Protein AF-O31479-F1 (afdb_monomer)

Foldseek 3Di:
DPPVVVVVVVVVVVLVVQLVVCVVVVDDSVVSNVVVCVVVVPDDPVNVVVVVVVVVVVVVVVVVVVVVVVVPD

Mean predicted aligned error: 6.44 Å

Radius of gyration: 16.67 Å; Cα contacts (8 Å, |Δi|>4): 15; chains: 1; bounding box: 34×29×43 Å

Nearest PDB structures (foldseek):
  6oo7-assembly1_D  TM=4.274E-01  e=8.098E+00  Oryctolagus cuniculus

Solvent-accessible surface area (backbone atoms only — not comparable to full-atom values): 4117 Å² total; per-residue (Å²): 119,66,64,67,56,49,52,53,50,51,51,52,51,51,51,52,51,52,35,48,51,34,38,74,75,68,38,52,70,69,54,18,51,48,54,68,52,43,63,65,69,73,52,49,72,69,55,53,53,52,51,50,54,51,51,52,51,52,52,51,52,52,49,51,53,55,54,52,52,72,73,58,130

Secondary structure (DSSP, 8-state):
-HHHHHHHHHHHHHHHHHHHHHHHTT--HHHHHHHHHHHHHHS-HHHHHHHHHHHHHHHHHHHHHHHHHHH--

InterPro domains:
  IPR058725 YczF [PF26310] (1-66)

Organism: Bacillus subtilis (strain 168) (NCBI:txid224308)

Structure (mmCIF, N/CA/C/O backbone):
data_AF-O31479-F1
#
_entry.id   AF-O31479-F1
#
loop_
_atom_site.group_PDB
_atom_site.id
_atom_site.type_symbol
_atom_site.label_atom_id
_atom_site.label_alt_id
_atom_site.label_comp_id
_atom_site.label_asym_id
_atom_site.label_entity_id
_atom_site.label_seq_id
_atom_site.pdbx_PDB_ins_code
_atom_site.Cartn_x
_atom_site.Cartn_y
_atom_site.Cartn_z
_atom_site.occupancy
_atom_site.B_iso_or_equiv
_atom_site.auth_seq_id
_atom_site.auth_comp_id
_atom_site.auth_asym_id
_atom_site.auth_atom_id
_atom_site.pdbx_PDB_model_num
ATOM 1 N N . MET A 1 1 ? 14.388 -3.700 -13.781 1.00 61.75 1 MET A N 1
ATOM 2 C CA . MET A 1 1 ? 12.915 -3.866 -13.732 1.00 61.75 1 MET A CA 1
ATOM 3 C C . MET A 1 1 ? 12.442 -5.191 -13.140 1.00 61.75 1 MET A C 1
ATOM 5 O O . MET A 1 1 ? 11.285 -5.241 -12.766 1.00 61.75 1 MET A O 1
ATOM 9 N N . LYS A 1 2 ? 13.271 -6.239 -12.999 1.00 67.75 2 LYS A N 1
ATOM 10 C CA . LYS A 1 2 ? 12.771 -7.516 -12.463 1.00 67.75 2 LYS A CA 1
ATOM 11 C C . LYS A 1 2 ? 12.401 -7.424 -10.978 1.00 67.75 2 LYS A C 1
ATOM 13 O O . LYS A 1 2 ? 11.287 -7.765 -10.628 1.00 67.75 2 LYS A O 1
ATOM 18 N N . ILE A 1 3 ? 13.284 -6.886 -10.130 1.00 78.50 3 ILE A N 1
ATOM 19 C CA . ILE A 1 3 ? 13.084 -7.006 -8.680 1.00 78.50 3 ILE A CA 1
ATOM 20 C C . ILE A 1 3 ? 11.912 -6.173 -8.150 1.00 78.50 3 ILE A C 1
ATOM 22 O O . ILE A 1 3 ? 11.036 -6.757 -7.549 1.00 78.50 3 ILE A O 1
ATOM 26 N N . LEU A 1 4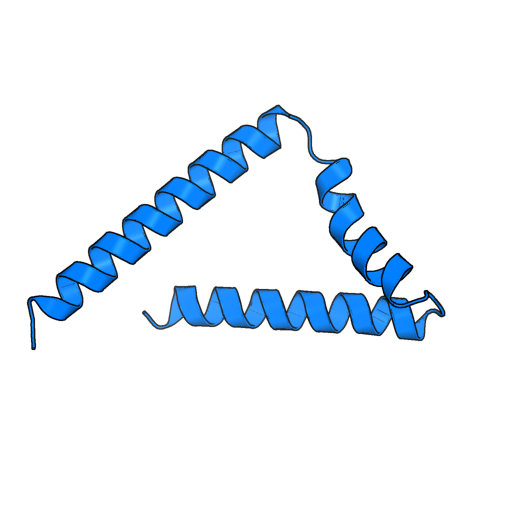 ? 11.808 -4.870 -8.456 1.00 75.56 4 LEU A N 1
ATOM 27 C CA . LEU A 1 4 ? 10.719 -4.016 -7.941 1.00 75.56 4 LEU A CA 1
ATOM 28 C C . LEU A 1 4 ? 9.325 -4.493 -8.368 1.00 75.56 4 LEU A C 1
ATOM 30 O O . LEU A 1 4 ? 8.416 -4.531 -7.546 1.00 75.56 4 LEU A O 1
ATOM 34 N N . GLY A 1 5 ? 9.163 -4.887 -9.637 1.00 78.69 5 GLY A N 1
ATOM 35 C CA . GLY A 1 5 ? 7.899 -5.446 -10.122 1.00 78.69 5 GLY A CA 1
ATOM 36 C C . GLY A 1 5 ? 7.558 -6.765 -9.428 1.00 78.69 5 GLY A C 1
ATOM 37 O O . GLY A 1 5 ? 6.420 -6.964 -9.014 1.00 78.69 5 GLY A O 1
ATOM 38 N N . VAL A 1 6 ? 8.560 -7.626 -9.226 1.00 84.62 6 VAL A N 1
ATOM 39 C CA . VAL A 1 6 ? 8.408 -8.879 -8.475 1.00 84.62 6 VAL A CA 1
ATOM 40 C C . VAL A 1 6 ? 8.098 -8.606 -7.002 1.00 84.62 6 VAL A C 1
ATOM 42 O O . VAL A 1 6 ? 7.216 -9.250 -6.456 1.00 84.62 6 VAL A O 1
ATOM 45 N N . THR A 1 7 ? 8.735 -7.623 -6.365 1.00 85.38 7 THR A N 1
ATOM 46 C CA . THR A 1 7 ? 8.454 -7.223 -4.980 1.00 85.38 7 THR A CA 1
ATOM 47 C C . THR A 1 7 ? 7.023 -6.722 -4.837 1.00 85.38 7 THR A C 1
ATOM 49 O O . THR A 1 7 ? 6.322 -7.164 -3.934 1.00 85.38 7 THR A O 1
ATOM 52 N N . GLY A 1 8 ? 6.559 -5.855 -5.743 1.00 86.00 8 GLY A N 1
ATOM 53 C CA . GLY A 1 8 ? 5.173 -5.385 -5.745 1.00 86.00 8 GLY A CA 1
ATOM 54 C C . GLY A 1 8 ? 4.174 -6.526 -5.946 1.00 86.00 8 GLY A C 1
ATOM 55 O O . GLY A 1 8 ? 3.183 -6.611 -5.226 1.00 86.00 8 GLY A O 1
ATOM 56 N N . PHE A 1 9 ? 4.466 -7.446 -6.866 1.00 88.62 9 PHE A N 1
ATOM 57 C CA . PHE A 1 9 ? 3.641 -8.633 -7.086 1.00 88.62 9 PHE A CA 1
ATOM 58 C C . PHE A 1 9 ? 3.588 -9.537 -5.848 1.00 88.62 9 PHE A C 1
ATOM 60 O O . PHE A 1 9 ? 2.504 -9.905 -5.405 1.00 88.62 9 PHE A O 1
ATOM 67 N N . ILE A 1 10 ? 4.743 -9.832 -5.241 1.00 93.31 10 ILE A N 1
ATOM 68 C CA . ILE A 1 10 ? 4.833 -10.625 -4.011 1.00 93.31 10 ILE A CA 1
ATOM 69 C C . ILE A 1 10 ? 4.051 -9.948 -2.882 1.00 93.31 10 ILE A C 1
ATOM 71 O O . ILE A 1 10 ? 3.302 -10.627 -2.190 1.00 93.31 10 ILE A O 1
ATOM 75 N N . LEU A 1 11 ? 4.159 -8.625 -2.719 1.00 90.75 11 LEU A N 1
ATOM 76 C CA . LEU A 1 11 ? 3.386 -7.881 -1.719 1.00 90.75 11 LEU A CA 1
ATOM 77 C C . LEU A 1 11 ? 1.875 -8.037 -1.928 1.00 90.75 11 LEU A C 1
ATOM 79 O O . LEU A 1 11 ? 1.156 -8.298 -0.967 1.00 90.75 11 LEU A O 1
ATOM 83 N N . ILE A 1 12 ? 1.393 -7.935 -3.169 1.00 92.12 12 ILE A N 1
ATOM 84 C CA . ILE A 1 12 ? -0.029 -8.141 -3.486 1.00 92.12 12 ILE A CA 1
ATOM 85 C C . ILE A 1 12 ? -0.450 -9.579 -3.168 1.00 92.12 12 ILE A C 1
ATOM 87 O O . ILE A 1 12 ? -1.493 -9.782 -2.547 1.00 92.12 12 ILE A O 1
ATOM 91 N N . CYS A 1 13 ? 0.357 -10.575 -3.541 1.00 95.19 13 CYS A N 1
ATOM 92 C CA . CYS A 1 13 ? 0.082 -11.974 -3.214 1.00 95.19 13 CYS A CA 1
ATOM 93 C C . CYS A 1 13 ? 0.023 -12.204 -1.700 1.00 95.19 13 CYS A C 1
ATOM 95 O O . CYS A 1 13 ? -0.894 -12.868 -1.226 1.00 95.19 13 CYS A O 1
ATOM 97 N N . LEU A 1 14 ? 0.957 -11.633 -0.936 1.00 94.12 14 LEU A N 1
ATOM 98 C CA . LEU A 1 14 ? 0.976 -11.745 0.523 1.00 94.12 14 LEU A CA 1
ATOM 99 C C . LEU A 1 14 ? -0.262 -11.104 1.155 1.00 94.12 14 LEU A C 1
ATOM 101 O O . LEU A 1 14 ? -0.872 -11.709 2.032 1.00 94.12 14 LEU A O 1
ATOM 105 N N . LEU A 1 15 ? -0.678 -9.927 0.680 1.00 92.19 15 LEU A N 1
ATOM 106 C CA . LEU A 1 15 ? -1.908 -9.280 1.144 1.00 92.19 15 LEU A CA 1
ATOM 107 C C . LEU A 1 15 ? -3.150 -10.113 0.808 1.00 92.19 15 LEU A C 1
ATOM 109 O O . LEU A 1 15 ? -4.023 -10.273 1.656 1.00 92.19 15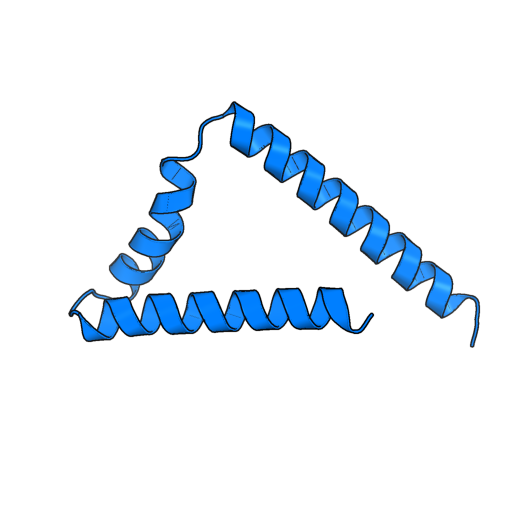 LEU A O 1
ATOM 113 N N . ALA A 1 16 ? -3.217 -10.683 -0.398 1.00 94.12 16 ALA A N 1
ATOM 114 C CA . ALA A 1 16 ? -4.320 -11.549 -0.801 1.00 94.12 16 ALA A CA 1
ATOM 115 C C . ALA A 1 16 ? -4.392 -12.818 0.061 1.00 94.12 16 ALA A C 1
ATOM 117 O O . ALA A 1 16 ? -5.473 -13.184 0.517 1.00 94.12 16 ALA A O 1
ATOM 118 N N . ILE A 1 17 ? -3.248 -13.455 0.331 1.00 95.31 17 ILE A N 1
ATOM 119 C CA . ILE A 1 17 ? -3.164 -14.616 1.226 1.00 95.31 17 ILE A CA 1
ATOM 120 C C . ILE A 1 17 ? -3.580 -14.223 2.645 1.00 95.31 17 ILE A C 1
ATOM 122 O O . ILE A 1 17 ? -4.358 -14.943 3.257 1.00 95.31 17 ILE A O 1
ATOM 126 N N . SER A 1 18 ? -3.123 -13.080 3.157 1.00 93.88 18 SER A N 1
ATOM 127 C CA . SER A 1 18 ? -3.480 -12.605 4.499 1.00 93.88 18 SER A CA 1
ATOM 128 C C . SER A 1 18 ? -4.989 -12.381 4.645 1.00 93.88 18 SER A C 1
ATOM 130 O O . SER A 1 18 ? -5.617 -12.899 5.566 1.00 93.88 18 SER A O 1
ATOM 132 N N . VAL A 1 19 ? -5.606 -11.700 3.675 1.00 94.00 19 VAL A N 1
ATOM 133 C CA . VAL A 1 19 ? -7.063 -11.498 3.645 1.00 94.00 19 VAL A CA 1
ATOM 134 C C . VAL A 1 19 ? -7.804 -12.832 3.525 1.00 94.00 19 VAL A C 1
ATOM 136 O O . VAL A 1 19 ? -8.810 -13.034 4.202 1.00 94.00 19 VAL A O 1
ATOM 139 N N . LEU A 1 20 ? -7.310 -13.759 2.701 1.00 94.50 20 LEU A N 1
ATOM 140 C CA . LEU A 1 20 ? -7.898 -15.090 2.569 1.00 94.50 20 LEU A CA 1
ATOM 141 C C . LEU A 1 20 ? -7.828 -15.870 3.890 1.00 94.50 20 LEU A C 1
ATOM 143 O O . LEU A 1 20 ? -8.809 -16.500 4.273 1.00 94.50 20 LEU A O 1
ATOM 147 N N . MET A 1 21 ? -6.702 -15.806 4.601 1.00 94.81 21 MET A N 1
ATOM 148 C CA . MET A 1 21 ? -6.534 -16.451 5.904 1.00 94.81 21 MET A CA 1
ATOM 149 C C . MET A 1 21 ? -7.489 -15.876 6.949 1.00 94.81 21 MET A C 1
ATOM 151 O O . MET A 1 21 ? -8.112 -16.646 7.679 1.00 94.81 21 MET A O 1
ATOM 155 N N . ASP A 1 22 ? -7.667 -14.557 6.981 1.00 93.50 22 ASP A N 1
ATOM 156 C CA . ASP A 1 22 ? -8.663 -13.920 7.847 1.00 93.50 22 ASP A CA 1
ATOM 157 C C . ASP A 1 22 ? -10.081 -14.412 7.499 1.00 93.50 22 ASP A C 1
ATOM 159 O O . 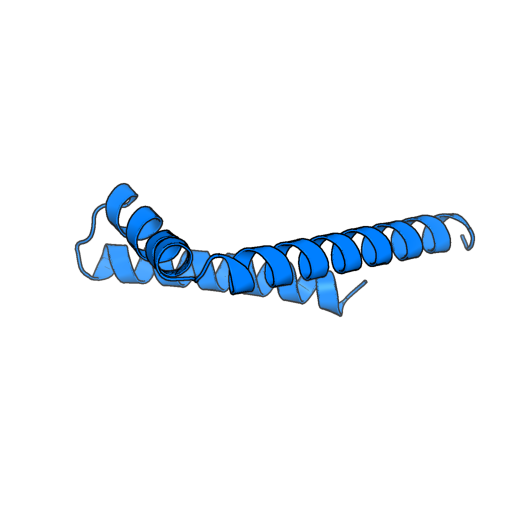ASP A 1 22 ? -10.873 -14.743 8.383 1.00 93.50 22 ASP A O 1
ATOM 163 N N . MET A 1 23 ? -10.408 -14.549 6.211 1.00 93.81 23 MET A N 1
ATOM 164 C CA . MET A 1 23 ? -11.701 -15.105 5.798 1.00 93.81 23 MET A CA 1
ATOM 165 C C . MET A 1 23 ? -11.880 -16.572 6.214 1.00 93.81 23 MET A C 1
ATOM 167 O O . MET A 1 23 ? -12.963 -16.947 6.664 1.00 93.81 23 MET A O 1
ATOM 171 N N . LEU A 1 24 ? -10.828 -17.393 6.130 1.00 94.38 24 LEU A N 1
ATOM 172 C CA . LEU A 1 24 ? -10.844 -18.786 6.600 1.00 94.38 24 LEU A CA 1
ATOM 173 C C . LEU A 1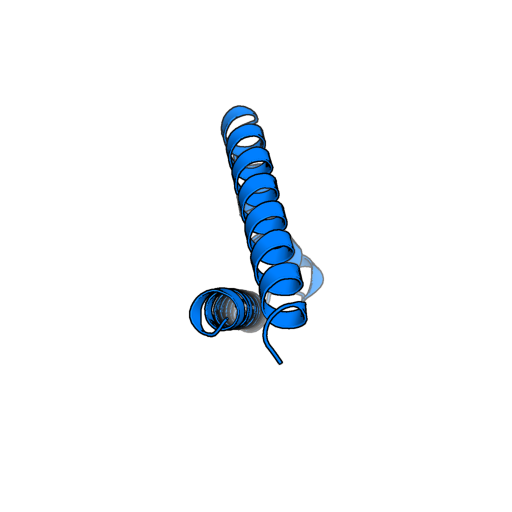 24 ? -11.018 -18.892 8.122 1.00 94.38 24 LEU A C 1
ATOM 175 O O . LEU A 1 24 ? -11.610 -19.854 8.602 1.00 94.38 24 LEU A O 1
ATOM 179 N N . GLN A 1 25 ? -10.561 -17.892 8.877 1.00 92.75 25 GLN A N 1
ATOM 180 C CA . GLN A 1 25 ? -10.800 -17.778 10.320 1.00 92.75 25 GLN A CA 1
ATOM 181 C C . GLN A 1 25 ? -12.222 -17.290 10.663 1.00 92.75 25 GLN A C 1
ATOM 183 O O . GLN A 1 25 ? -12.560 -17.157 11.838 1.00 92.75 25 GLN A O 1
ATOM 188 N N . GLY A 1 26 ? -13.073 -17.033 9.662 1.00 92.44 26 GLY A N 1
ATOM 189 C CA . GLY A 1 26 ? -14.466 -16.618 9.843 1.00 92.44 26 GLY A CA 1
ATOM 190 C C . GLY A 1 26 ? -14.681 -15.103 9.865 1.00 92.44 26 GLY A C 1
ATOM 191 O O . GLY A 1 26 ? -15.797 -14.647 10.132 1.00 92.44 26 GLY A O 1
ATOM 192 N N . PHE A 1 27 ? -13.656 -14.296 9.571 1.00 90.12 27 PHE A N 1
ATOM 193 C CA . PHE A 1 27 ? -13.849 -12.859 9.395 1.00 90.12 27 PHE A CA 1
ATOM 194 C C . PHE A 1 27 ? -14.585 -12.575 8.081 1.00 90.12 27 PHE A C 1
ATOM 196 O O . PHE A 1 27 ? -14.327 -13.179 7.042 1.00 90.12 27 PHE A O 1
ATOM 203 N N . SER A 1 28 ? -15.501 -11.603 8.100 1.00 91.81 28 SER A N 1
ATOM 204 C CA . SER A 1 28 ? -16.082 -11.097 6.855 1.00 91.81 28 SER A CA 1
ATOM 205 C C . SER A 1 28 ? -15.014 -10.377 6.031 1.00 91.81 28 SER A C 1
ATOM 207 O O . SER A 1 28 ? -14.079 -9.807 6.591 1.00 91.81 28 SER A O 1
ATOM 209 N N . LEU A 1 29 ? -15.176 -10.333 4.706 1.00 88.19 29 LEU A N 1
ATOM 210 C CA . LEU A 1 29 ? -14.209 -9.703 3.799 1.00 88.19 29 LEU A CA 1
ATOM 211 C C . LEU A 1 29 ? -13.870 -8.260 4.215 1.00 88.19 29 LEU A C 1
ATOM 213 O O . LEU A 1 29 ? -12.702 -7.885 4.273 1.00 88.19 29 LEU A O 1
ATOM 217 N N . THR A 1 30 ? -14.873 -7.467 4.602 1.00 90.81 30 THR A N 1
ATOM 218 C CA . THR A 1 30 ? -14.663 -6.097 5.097 1.00 90.81 30 THR A CA 1
ATOM 219 C C . THR A 1 30 ? -13.814 -6.067 6.367 1.00 90.81 30 THR A C 1
ATOM 221 O O . THR A 1 30 ? -12.937 -5.215 6.494 1.00 90.81 30 THR A O 1
ATOM 224 N N . LYS A 1 31 ? -14.044 -6.999 7.304 1.00 90.25 31 LYS A N 1
ATOM 225 C CA . LYS A 1 31 ? -13.253 -7.098 8.537 1.00 90.25 31 LYS A CA 1
ATOM 226 C C . LYS A 1 31 ? -11.834 -7.590 8.261 1.00 90.25 31 LYS A C 1
ATOM 228 O O . LYS A 1 31 ? -10.921 -7.051 8.863 1.00 90.25 31 LYS A O 1
ATOM 233 N N . ALA A 1 32 ? -11.646 -8.533 7.341 1.00 91.81 32 ALA A N 1
ATOM 234 C CA . ALA A 1 32 ? -10.332 -9.033 6.935 1.00 91.81 32 ALA A CA 1
ATOM 235 C C . ALA A 1 32 ? -9.469 -7.923 6.312 1.00 91.81 32 ALA A C 1
ATOM 237 O O . ALA A 1 32 ? -8.326 -7.696 6.710 1.00 91.81 32 ALA A O 1
ATOM 238 N N . VAL A 1 33 ? -10.037 -7.148 5.382 1.00 89.38 33 VAL A N 1
ATOM 239 C CA . VAL A 1 33 ? -9.337 -5.997 4.788 1.00 89.38 33 VAL A CA 1
ATOM 240 C C . VAL A 1 33 ? -9.051 -4.929 5.845 1.00 89.38 33 VAL A C 1
ATOM 242 O O . VAL A 1 33 ? -7.943 -4.397 5.903 1.00 89.38 33 VAL A O 1
ATOM 245 N N . TYR A 1 34 ? -10.023 -4.632 6.711 1.00 88.62 34 TYR A N 1
ATOM 246 C CA . TYR A 1 34 ? -9.834 -3.668 7.793 1.00 88.62 34 TYR A CA 1
ATOM 247 C C . TYR A 1 34 ? -8.766 -4.117 8.800 1.00 88.62 34 TYR A C 1
ATOM 249 O O . TYR A 1 34 ? -7.973 -3.292 9.239 1.00 88.62 34 TYR A O 1
ATOM 257 N N . ASN A 1 35 ? -8.713 -5.408 9.130 1.00 87.38 35 ASN A N 1
ATOM 258 C CA . ASN A 1 35 ? -7.709 -6.007 10.006 1.00 87.38 35 ASN A CA 1
ATOM 259 C C . ASN A 1 35 ? -6.302 -5.826 9.424 1.00 87.38 35 ASN A C 1
ATOM 261 O O . ASN A 1 35 ? -5.429 -5.270 10.085 1.00 87.38 35 ASN A O 1
ATOM 265 N N . ASN A 1 36 ? -6.119 -6.160 8.144 1.00 85.88 36 ASN A N 1
ATOM 266 C CA . ASN A 1 36 ? -4.853 -5.954 7.437 1.00 85.88 36 ASN A CA 1
ATOM 267 C C . ASN A 1 36 ? -4.451 -4.470 7.354 1.00 85.88 36 ASN A C 1
ATOM 269 O O . ASN A 1 36 ? -3.276 -4.131 7.487 1.00 85.88 36 ASN A O 1
ATOM 273 N N . MET A 1 37 ? -5.415 -3.560 7.192 1.00 83.25 37 MET A N 1
ATOM 274 C CA . MET A 1 37 ? -5.147 -2.118 7.253 1.00 83.25 37 MET A CA 1
ATOM 275 C C . MET A 1 37 ? -4.959 -1.590 8.683 1.00 83.25 37 MET A C 1
ATOM 277 O O . MET A 1 37 ? -4.416 -0.502 8.865 1.00 83.25 37 MET A O 1
ATOM 281 N N . SER A 1 38 ? -5.366 -2.325 9.718 1.00 82.06 38 SER A N 1
ATOM 282 C CA . SER A 1 38 ? -5.248 -1.872 11.107 1.00 82.06 38 SER A CA 1
ATOM 283 C C . SER A 1 38 ? -3.791 -1.773 11.558 1.00 82.06 38 SER A C 1
ATOM 285 O O . SER A 1 38 ? -3.476 -0.919 12.386 1.00 82.06 38 SER A O 1
ATOM 287 N N . SER A 1 39 ? -2.879 -2.561 10.979 1.00 76.19 39 SER A N 1
ATOM 288 C CA . SER A 1 39 ? -1.436 -2.408 11.220 1.00 76.19 39 SER A CA 1
ATOM 289 C C . SER A 1 39 ? -0.929 -1.010 10.843 1.00 76.19 39 SER A C 1
ATOM 291 O O . SER A 1 39 ? -0.064 -0.468 11.528 1.00 76.19 39 SER A O 1
ATOM 293 N N . PHE A 1 40 ? -1.528 -0.378 9.827 1.00 77.12 40 PHE A N 1
ATOM 294 C CA . PHE A 1 40 ? -1.228 1.006 9.446 1.00 77.12 40 PHE A CA 1
ATOM 295 C C . PHE A 1 40 ? -1.797 2.045 10.431 1.00 77.12 40 PHE A C 1
ATOM 297 O O . PHE A 1 40 ? -1.314 3.172 10.504 1.00 77.12 40 PHE A O 1
ATOM 304 N N . LYS A 1 41 ? -2.817 1.690 11.224 1.00 75.38 41 LYS A N 1
ATOM 305 C CA . LYS A 1 41 ? -3.337 2.574 12.284 1.00 75.38 41 LYS A CA 1
ATOM 306 C C . LYS A 1 41 ? -2.451 2.599 13.523 1.00 75.38 41 LYS A C 1
ATOM 308 O O . LYS A 1 41 ? -2.449 3.596 14.234 1.00 75.38 41 LYS A O 1
ATOM 313 N N . MET A 1 42 ? -1.741 1.505 13.797 1.00 79.81 42 MET A N 1
ATOM 314 C CA . MET A 1 42 ? -0.825 1.409 14.939 1.00 79.81 42 MET A CA 1
ATOM 315 C C . MET A 1 42 ? 0.516 2.102 14.679 1.00 79.81 42 MET A C 1
ATOM 317 O O . MET A 1 42 ? 1.261 2.356 15.620 1.00 79.81 42 MET A O 1
ATOM 321 N N . THR A 1 43 ? 0.821 2.407 13.418 1.00 85.38 43 THR A N 1
ATOM 322 C CA . THR A 1 43 ? 2.054 3.087 13.027 1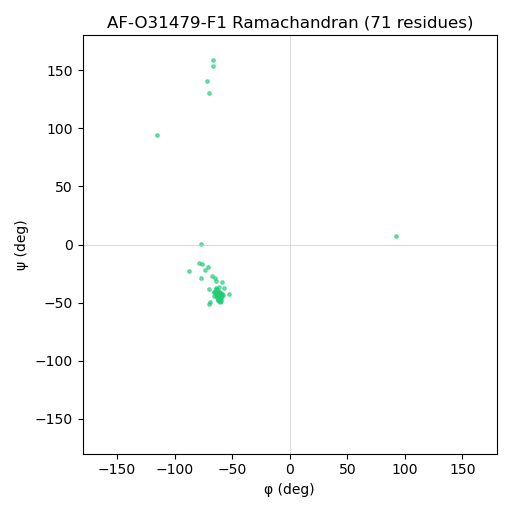.00 85.38 43 THR A CA 1
ATOM 323 C C . THR A 1 43 ? 2.014 4.538 13.491 1.00 85.38 43 THR A C 1
ATOM 325 O O . THR A 1 43 ? 1.039 5.265 13.280 1.00 85.38 43 THR A O 1
ATOM 328 N N . THR A 1 44 ? 3.085 4.965 14.144 1.00 89.62 44 THR A N 1
ATOM 329 C CA . THR A 1 44 ? 3.229 6.321 14.663 1.00 89.62 44 THR A CA 1
ATOM 330 C C . THR A 1 44 ? 3.307 7.340 13.528 1.00 89.62 44 THR A C 1
ATOM 332 O O . THR A 1 44 ? 3.678 7.035 12.393 1.00 89.62 44 THR A O 1
ATOM 335 N N . PHE A 1 45 ? 2.996 8.601 13.835 1.00 88.62 45 PHE A N 1
ATOM 336 C CA . PHE A 1 45 ? 3.089 9.686 12.856 1.00 88.62 45 PHE A CA 1
ATOM 337 C C . PHE A 1 45 ? 4.497 9.814 12.248 1.00 88.62 45 PHE A C 1
ATOM 339 O O . PHE A 1 45 ? 4.637 10.050 11.051 1.00 88.62 45 PHE A O 1
ATOM 346 N N . ALA A 1 46 ? 5.545 9.609 13.052 1.00 92.50 46 ALA A N 1
ATOM 347 C CA . ALA A 1 46 ? 6.923 9.640 12.572 1.00 92.50 46 ALA A CA 1
ATOM 348 C C . ALA A 1 46 ? 7.191 8.539 11.532 1.00 92.50 46 ALA A C 1
ATOM 350 O O . ALA A 1 46 ? 7.784 8.810 10.488 1.00 92.50 46 ALA A O 1
ATOM 351 N N . GLU A 1 47 ? 6.704 7.320 11.772 1.00 89.81 47 GLU A N 1
ATOM 352 C CA . GLU A 1 47 ? 6.825 6.212 10.819 1.00 89.81 47 GLU A CA 1
ATOM 353 C C . GLU A 1 47 ? 6.070 6.500 9.517 1.00 89.81 47 GLU A C 1
ATOM 355 O O . GLU A 1 47 ? 6.594 6.231 8.438 1.00 89.81 47 GLU A O 1
ATOM 360 N N . TRP A 1 48 ? 4.893 7.128 9.592 1.00 88.81 48 TRP A N 1
ATOM 361 C CA . TRP A 1 48 ? 4.160 7.582 8.406 1.00 88.81 48 TRP A CA 1
ATOM 362 C C . TRP A 1 48 ? 4.960 8.570 7.554 1.00 88.81 48 TRP A C 1
ATOM 364 O O . TRP A 1 48 ? 4.980 8.446 6.327 1.00 88.81 48 TRP A O 1
ATOM 374 N N . VAL A 1 49 ? 5.653 9.524 8.182 1.00 92.38 49 VAL A N 1
ATOM 375 C CA . VAL A 1 49 ? 6.516 10.481 7.472 1.00 92.38 49 VAL A CA 1
ATOM 376 C C . VAL A 1 49 ? 7.673 9.755 6.781 1.00 92.38 49 VAL A C 1
ATOM 378 O O . VAL A 1 49 ? 7.935 10.001 5.602 1.00 92.38 49 VAL A O 1
ATOM 381 N N . VAL A 1 50 ? 8.334 8.824 7.474 1.00 93.88 50 VAL A N 1
ATOM 382 C CA . VAL A 1 50 ? 9.432 8.028 6.898 1.00 93.88 50 VAL A CA 1
ATOM 383 C C . VAL A 1 50 ? 8.940 7.177 5.723 1.00 93.88 50 VAL A C 1
ATOM 385 O O . VAL A 1 50 ? 9.571 7.175 4.663 1.00 93.88 50 VAL A O 1
ATOM 388 N N . LEU A 1 51 ? 7.792 6.509 5.870 1.00 89.69 51 LEU A N 1
ATOM 389 C CA . LEU A 1 51 ? 7.162 5.731 4.800 1.00 89.69 51 LEU A CA 1
ATOM 390 C C . LEU A 1 51 ? 6.829 6.602 3.584 1.00 89.69 51 LEU A C 1
ATOM 392 O O . LEU A 1 51 ? 7.082 6.189 2.452 1.00 89.69 51 LEU A O 1
ATOM 396 N N . LEU A 1 52 ? 6.321 7.818 3.797 1.00 90.56 52 LEU A N 1
ATOM 397 C CA . LEU A 1 52 ? 6.024 8.755 2.714 1.00 90.56 52 LEU A CA 1
ATOM 398 C C . LEU A 1 52 ? 7.291 9.121 1.931 1.00 90.56 52 LEU A C 1
ATOM 400 O O . LEU A 1 52 ? 7.296 9.026 0.701 1.00 90.56 52 LEU A O 1
ATOM 404 N N . PHE A 1 53 ? 8.381 9.481 2.615 1.00 93.50 53 PHE A N 1
ATOM 405 C CA . PHE A 1 53 ? 9.657 9.766 1.948 1.00 93.50 53 PHE A CA 1
ATOM 406 C C . PHE A 1 53 ? 10.200 8.549 1.197 1.00 93.50 53 PHE A C 1
ATOM 408 O O . PHE A 1 53 ? 10.672 8.684 0.066 1.00 93.50 53 PHE A O 1
ATOM 415 N N . PHE A 1 54 ? 10.091 7.359 1.786 1.00 90.44 54 PHE A N 1
ATOM 416 C CA . PHE A 1 54 ? 10.499 6.119 1.138 1.00 90.44 54 PHE A CA 1
ATOM 417 C C . PHE A 1 54 ? 9.723 5.873 -0.166 1.00 90.44 54 PHE A C 1
ATOM 419 O O . PHE A 1 54 ? 10.332 5.622 -1.209 1.00 90.44 54 PHE A O 1
ATOM 426 N N . VAL A 1 55 ? 8.395 6.030 -0.148 1.00 90.00 55 VAL A N 1
ATOM 427 C CA . VAL A 1 55 ? 7.550 5.900 -1.348 1.00 90.00 55 VAL A CA 1
ATOM 428 C C . VAL A 1 55 ? 7.913 6.947 -2.403 1.00 90.00 55 VAL A C 1
ATOM 430 O O . VAL A 1 55 ? 8.027 6.601 -3.579 1.00 90.00 55 VAL A O 1
ATOM 433 N N . LEU A 1 56 ? 8.158 8.203 -2.017 1.00 92.38 56 LEU A N 1
ATOM 434 C CA . LEU A 1 56 ? 8.582 9.249 -2.958 1.00 92.38 56 LEU A CA 1
ATOM 435 C C . LEU A 1 56 ? 9.909 8.909 -3.648 1.00 92.38 56 LEU A C 1
ATOM 437 O O . LEU A 1 56 ? 10.028 9.072 -4.866 1.00 92.38 56 LEU A O 1
ATOM 441 N N . VAL A 1 57 ? 10.893 8.408 -2.895 1.00 90.62 57 VAL A N 1
ATOM 442 C CA . VAL A 1 57 ? 12.175 7.960 -3.458 1.00 90.62 57 VAL A CA 1
ATOM 443 C C . VAL A 1 57 ? 11.952 6.799 -4.424 1.00 90.62 57 VAL A C 1
ATOM 445 O O . VAL A 1 57 ? 12.459 6.845 -5.545 1.00 90.62 57 VAL A O 1
ATOM 448 N N . LEU A 1 58 ? 11.137 5.808 -4.054 1.00 86.50 58 LEU A N 1
ATOM 449 C CA . LEU A 1 58 ? 10.811 4.687 -4.940 1.00 86.50 58 LEU A CA 1
ATOM 450 C C . LEU A 1 58 ? 10.132 5.140 -6.237 1.00 86.50 58 LEU A C 1
ATOM 452 O O . LEU A 1 58 ? 10.505 4.678 -7.316 1.00 86.50 58 LEU A O 1
ATOM 456 N N . VAL A 1 59 ? 9.162 6.053 -6.161 1.00 88.19 59 VAL A N 1
ATOM 457 C CA . VAL A 1 59 ? 8.474 6.598 -7.343 1.00 88.19 59 VAL A CA 1
ATOM 458 C C . VAL A 1 59 ? 9.449 7.360 -8.239 1.00 88.19 59 VAL A C 1
ATOM 460 O O . VAL A 1 59 ? 9.436 7.167 -9.458 1.00 88.19 59 VAL A O 1
ATOM 463 N N . ARG A 1 60 ? 10.336 8.174 -7.657 1.00 90.00 60 ARG A N 1
ATOM 464 C CA . ARG A 1 60 ? 11.387 8.876 -8.406 1.00 90.00 60 ARG A CA 1
ATOM 465 C C . ARG A 1 60 ? 12.311 7.893 -9.123 1.00 90.00 60 ARG A C 1
ATOM 467 O O . ARG A 1 60 ? 12.547 8.063 -10.318 1.00 90.00 60 ARG A O 1
ATOM 474 N N . GLU A 1 61 ? 12.797 6.868 -8.431 1.00 85.94 61 GLU A N 1
ATOM 475 C CA . GLU A 1 61 ? 13.672 5.847 -9.020 1.00 85.94 61 GLU A CA 1
ATOM 476 C C . GLU A 1 61 ? 12.960 5.089 -10.149 1.00 85.94 61 GLU A C 1
ATOM 478 O O . GLU A 1 61 ? 13.510 4.931 -11.242 1.00 85.94 61 GLU A O 1
ATOM 483 N N . MET A 1 62 ? 11.698 4.695 -9.943 1.00 83.31 62 MET A N 1
ATOM 484 C CA . MET A 1 62 ? 10.877 4.072 -10.986 1.00 83.31 62 MET A CA 1
ATOM 485 C C . MET A 1 62 ? 10.734 4.977 -12.216 1.00 83.31 62 MET A C 1
ATOM 487 O O . MET A 1 62 ? 10.896 4.502 -13.343 1.00 83.31 62 MET A O 1
ATOM 491 N N . TYR A 1 63 ? 10.496 6.275 -12.016 1.00 86.06 63 TYR A N 1
ATOM 492 C CA . TYR A 1 63 ? 10.379 7.248 -13.100 1.00 86.06 63 TYR A CA 1
ATOM 493 C C . TYR A 1 63 ? 11.696 7.440 -13.867 1.00 86.06 63 TYR A C 1
ATOM 495 O O . TYR A 1 63 ? 11.702 7.432 -15.102 1.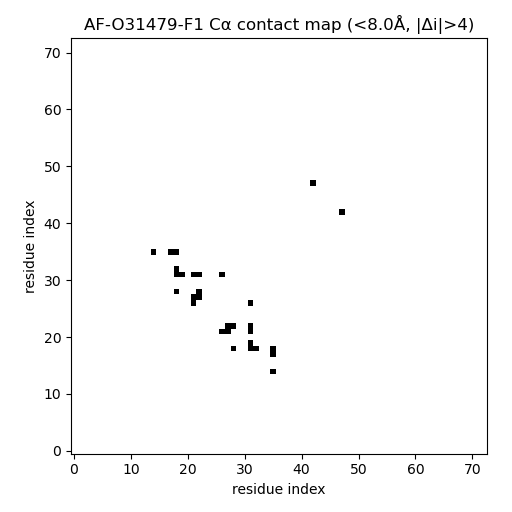00 86.06 63 TYR A O 1
ATOM 503 N N . VAL A 1 64 ? 12.826 7.558 -13.161 1.00 85.56 64 VAL A N 1
ATOM 504 C CA . VAL A 1 64 ? 14.160 7.672 -13.776 1.00 85.56 64 VAL A CA 1
ATOM 505 C C . VAL A 1 64 ? 14.479 6.425 -14.602 1.00 85.56 64 VAL A C 1
ATOM 507 O O . VAL A 1 64 ? 14.890 6.544 -15.757 1.00 85.56 64 VAL A O 1
ATOM 510 N N . ILE A 1 65 ? 14.229 5.229 -14.063 1.00 79.94 65 ILE A N 1
ATOM 511 C CA . ILE A 1 65 ? 14.465 3.960 -14.768 1.00 79.94 65 ILE A CA 1
ATOM 512 C C . ILE A 1 65 ? 13.561 3.838 -16.001 1.00 79.94 65 ILE A C 1
ATOM 514 O O . ILE A 1 65 ? 14.030 3.428 -17.068 1.00 79.94 65 ILE A O 1
ATOM 518 N N . TYR A 1 66 ? 12.280 4.199 -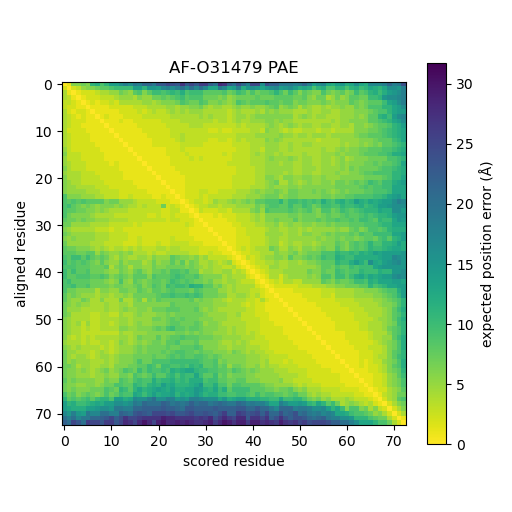15.878 1.00 81.38 66 TYR A N 1
ATOM 519 C CA . TYR A 1 66 ? 11.335 4.195 -16.995 1.00 81.38 66 TYR A CA 1
ATOM 520 C C . TYR A 1 66 ? 11.798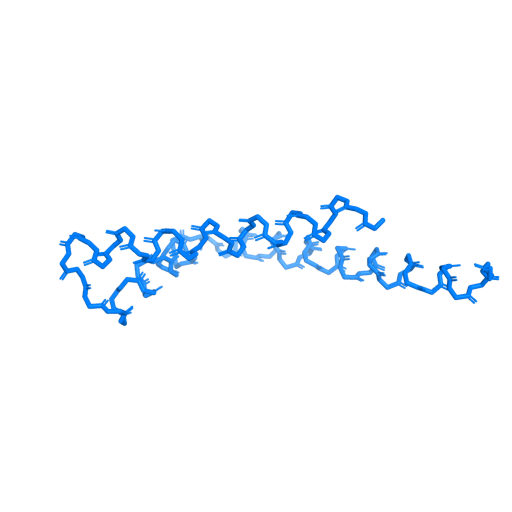 5.129 -18.122 1.00 81.38 66 TYR A C 1
ATOM 522 O O . TYR A 1 66 ? 11.835 4.730 -19.289 1.00 81.38 66 TYR A O 1
ATOM 530 N N . LYS A 1 67 ? 12.250 6.342 -17.777 1.00 83.31 67 LYS A N 1
ATOM 531 C CA . LYS A 1 67 ? 12.780 7.310 -18.746 1.00 83.31 67 LYS A CA 1
ATOM 532 C C . LYS A 1 67 ? 14.085 6.836 -19.396 1.00 83.31 67 LYS A C 1
ATOM 534 O O . LYS A 1 67 ? 14.236 6.983 -20.607 1.00 83.31 67 LYS A O 1
ATOM 539 N N . SER A 1 68 ? 14.999 6.235 -18.633 1.00 79.25 68 SER A N 1
ATOM 540 C CA . SER A 1 68 ? 16.270 5.709 -19.158 1.00 79.25 68 SER A CA 1
ATOM 541 C C . SER A 1 68 ? 16.068 4.566 -20.151 1.00 79.25 68 SER A C 1
ATOM 543 O O . SER A 1 68 ? 16.753 4.522 -21.170 1.00 79.25 68 SER A O 1
ATOM 545 N N . LYS A 1 69 ? 15.085 3.685 -19.923 1.00 71.38 69 LYS A N 1
ATOM 546 C CA . LYS A 1 69 ? 14.732 2.635 -20.895 1.00 71.38 69 LYS A CA 1
ATOM 547 C C . LYS A 1 69 ? 14.195 3.183 -22.211 1.00 71.38 69 LYS A C 1
ATOM 549 O O . LYS A 1 69 ? 14.438 2.582 -23.242 1.00 71.38 69 LYS A O 1
ATOM 554 N N . LYS A 1 70 ? 13.510 4.328 -22.197 1.00 64.62 70 LYS A N 1
ATOM 555 C CA . LYS A 1 70 ? 13.054 4.970 -23.438 1.00 64.62 70 LYS A CA 1
ATOM 556 C C . LYS A 1 70 ? 14.210 5.581 -24.244 1.00 64.62 70 LYS A C 1
ATOM 558 O O . LYS A 1 70 ? 14.040 5.852 -25.426 1.00 64.62 70 LYS A O 1
ATOM 563 N N . LYS A 1 71 ? 15.366 5.830 -23.614 1.00 58.94 71 LYS A N 1
ATOM 564 C CA . LYS A 1 71 ? 16.528 6.448 -24.268 1.00 58.94 71 LYS A CA 1
ATOM 565 C C . LYS A 1 71 ? 17.455 5.434 -24.950 1.00 58.94 71 LYS A C 1
ATOM 567 O O . LYS A 1 71 ? 18.155 5.822 -25.875 1.00 58.94 71 LYS A O 1
ATOM 572 N N . ASN A 1 72 ? 17.428 4.170 -24.531 1.00 56.41 72 ASN A N 1
ATOM 573 C CA . ASN A 1 72 ? 18.188 3.089 -25.157 1.00 56.41 72 ASN A CA 1
ATOM 574 C C . ASN A 1 72 ? 17.198 2.073 -25.764 1.00 56.41 72 ASN A C 1
ATOM 576 O O . ASN A 1 72 ? 16.694 1.247 -24.996 1.00 56.41 72 ASN A O 1
ATOM 580 N N . PRO A 1 73 ? 16.858 2.192 -27.067 1.00 48.69 73 PRO A N 1
ATOM 581 C CA . PRO A 1 73 ? 16.057 1.193 -27.784 1.00 48.69 73 PRO A CA 1
ATOM 582 C C . PRO A 1 73 ? 16.746 -0.177 -27.7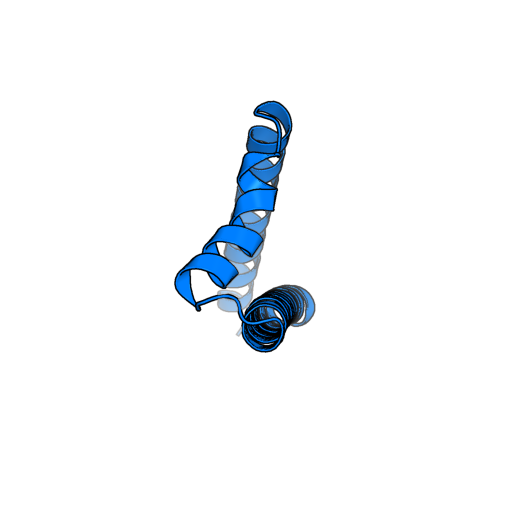87 1.00 48.69 73 PRO A C 1
ATOM 584 O O . PRO A 1 73 ? 16.005 -1.184 -27.760 1.00 48.69 73 PRO A O 1
#

Sequence (73 aa):
MKILGVTGFILICLLAISVLMDMLQGFSLTKAVYNNMSSFKMTTFAEWVVLLFFVLVLVREMYVIYKSKKKNP

pLDDT: mean 85.67, std 9.67, range [48.69, 95.31]